Protein AF-A0A927FAL5-F1 (afdb_monomer_lite)

Radius of gyration: 16.56 Å; chains: 1; bounding box: 43×32×45 Å

Sequence (176 aa):
MKIEDIGDFDHDPQFDWYYGPVESGEPPIPQFRFVLEEYLEDKNQSEFRTAMLNFRSNGSKAIKAAEEHIFEYYKDITNLIDTEDEEDFPLIKSSRDVWSYLRIGDEVLVSRRPYGDKKIYLSIECGCDWEEEHGLQIVLKEGMTVNKLGPYDGHLTNSDAYDVEEYENIVYKKIT

InterPro domains:
  IPR054254 Domain of unknown function DUF6985 [PF22481] (9-156)

pLDDT: mean 94.94, std 6.45, range [65.0, 98.81]

Secondary structure (DSSP, 8-state):
-EETTTEE-EEETTTTEEE---EE--TT-SEEEEEESSTTT-TTHHHHHHHHHHHHHHHHHHHHHTHHHHHHHHHHHHTTS-TTSGGGS----SGGGGGGSEEEEEEEEEEE-SSTT--EEEEEEEEETTEEEEEEEEEEETTTEEEEEES--S-SSHHHHHT-GGGTT-SB----

Organism: NCBI:txid2773457

Structure (mmCIF, N/CA/C/O backbone):
data_AF-A0A927FAL5-F1
#
_entry.id   AF-A0A927FAL5-F1
#
loop_
_atom_site.group_PDB
_atom_site.id
_atom_site.type_symbol
_atom_site.label_atom_id
_atom_site.label_alt_id
_atom_site.label_comp_id
_atom_site.label_asym_id
_atom_site.label_entity_id
_atom_site.label_seq_id
_atom_site.pdbx_PDB_ins_code
_atom_site.Cartn_x
_atom_site.Cartn_y
_atom_site.Cartn_z
_atom_site.occupancy
_atom_site.B_iso_or_equiv
_atom_site.auth_seq_id
_atom_site.auth_comp_id
_atom_site.auth_asym_id
_atom_site.auth_atom_id
_atom_site.pdbx_PDB_model_num
ATOM 1 N N . MET A 1 1 ? -12.532 -10.466 17.999 1.00 95.06 1 MET A N 1
ATOM 2 C CA . MET A 1 1 ? -13.095 -9.171 18.464 1.00 95.06 1 MET A CA 1
ATOM 3 C C . MET A 1 1 ? -14.028 -8.601 17.402 1.00 95.06 1 MET A C 1
ATOM 5 O O . MET A 1 1 ? -13.958 -9.062 16.280 1.00 95.06 1 MET A O 1
ATOM 9 N N . LYS A 1 2 ? -14.878 -7.614 17.708 1.00 96.50 2 LYS A N 1
ATOM 10 C CA . LYS A 1 2 ? -15.758 -6.982 16.710 1.00 96.50 2 LYS A CA 1
ATOM 11 C C . LYS A 1 2 ? -15.476 -5.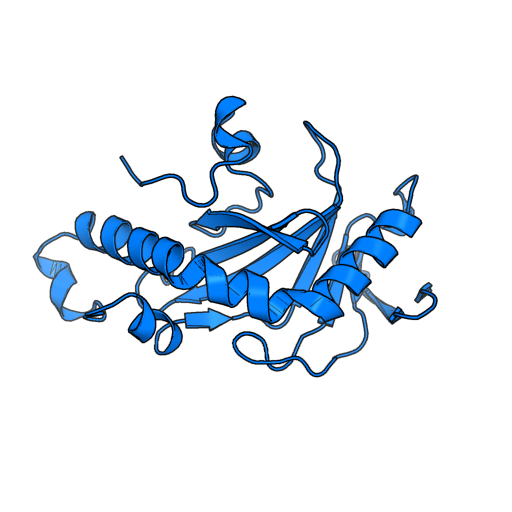489 16.606 1.00 96.50 2 LYS A C 1
ATOM 13 O O . LYS A 1 2 ? -15.422 -4.822 17.637 1.00 96.50 2 LYS A O 1
ATOM 18 N N . ILE A 1 3 ? -15.342 -4.976 15.385 1.00 97.12 3 ILE A N 1
ATOM 19 C CA . ILE A 1 3 ? -15.227 -3.540 15.099 1.00 97.12 3 ILE A CA 1
ATOM 20 C C . ILE A 1 3 ? -16.487 -3.091 14.363 1.00 97.12 3 ILE A C 1
ATOM 22 O O . ILE A 1 3 ? -16.875 -3.679 13.352 1.00 97.12 3 ILE A O 1
ATOM 26 N N . GLU A 1 4 ? -17.132 -2.045 14.880 1.00 95.38 4 GLU A N 1
ATOM 27 C CA . GLU A 1 4 ? -18.335 -1.458 14.287 1.00 95.38 4 GLU A CA 1
ATOM 28 C C . GLU A 1 4 ? -18.100 -1.060 12.825 1.00 95.38 4 GLU A C 1
ATOM 30 O O . GLU A 1 4 ? -17.073 -0.473 12.491 1.00 95.38 4 GLU A O 1
ATOM 35 N N . ASP A 1 5 ? -19.061 -1.387 11.961 1.00 95.19 5 ASP A N 1
ATOM 36 C CA . ASP A 1 5 ? -19.034 -1.192 10.506 1.00 95.19 5 ASP A CA 1
ATOM 37 C C . ASP A 1 5 ? -17.909 -1.895 9.746 1.00 95.19 5 ASP A C 1
ATOM 39 O O . ASP A 1 5 ? -17.928 -1.866 8.520 1.00 95.19 5 ASP A O 1
ATOM 43 N N . ILE A 1 6 ? -16.970 -2.567 10.417 1.00 97.12 6 ILE A N 1
ATOM 44 C CA . ILE A 1 6 ? -15.906 -3.329 9.758 1.00 97.12 6 ILE A CA 1
ATOM 45 C C . ILE A 1 6 ? -16.249 -4.815 9.742 1.00 97.12 6 ILE A C 1
ATOM 47 O O . ILE A 1 6 ? -16.407 -5.378 8.662 1.00 97.12 6 ILE A O 1
ATOM 51 N N . GLY A 1 7 ? -16.425 -5.431 10.913 1.00 97.19 7 GLY A N 1
ATOM 52 C CA . GLY A 1 7 ? -16.724 -6.856 11.018 1.00 97.19 7 GLY A CA 1
ATOM 53 C C . GLY A 1 7 ? -16.117 -7.526 12.244 1.00 97.19 7 GLY A C 1
ATOM 54 O O . GLY A 1 7 ? -15.629 -6.870 13.171 1.00 97.19 7 GLY A O 1
ATOM 55 N N . ASP A 1 8 ? -16.194 -8.852 12.241 1.00 98.06 8 ASP A N 1
ATOM 56 C CA . ASP A 1 8 ? -15.593 -9.719 13.247 1.00 98.06 8 ASP A CA 1
ATOM 57 C C . ASP A 1 8 ? -14.157 -10.071 12.832 1.00 98.06 8 ASP A C 1
ATOM 59 O O . ASP A 1 8 ? -13.897 -10.385 11.675 1.00 98.06 8 ASP A O 1
ATOM 63 N N . PHE A 1 9 ? -13.233 -9.982 13.784 1.00 98.19 9 PHE A N 1
ATOM 64 C CA . PHE A 1 9 ? -11.814 -10.271 13.617 1.00 98.19 9 PHE A CA 1
ATOM 65 C C . PHE A 1 9 ? -11.410 -11.468 14.471 1.00 98.19 9 PHE A C 1
ATOM 67 O O . PHE A 1 9 ? -11.665 -11.475 15.684 1.00 98.19 9 PHE A O 1
ATOM 74 N N . ASP A 1 10 ? -10.719 -12.421 13.863 1.00 97.62 10 ASP A N 1
ATOM 75 C CA . ASP A 1 10 ? -10.179 -13.601 14.525 1.00 97.62 10 ASP A CA 1
ATOM 76 C C . ASP A 1 10 ? -8.745 -13.347 14.988 1.00 97.62 10 ASP A C 1
ATOM 78 O O . ASP A 1 10 ? -7.941 -12.753 14.272 1.00 97.62 10 ASP A O 1
ATOM 82 N N . HIS A 1 11 ? -8.438 -13.761 16.216 1.00 96.75 11 HIS A N 1
ATOM 83 C CA . HIS A 1 11 ? -7.102 -13.615 16.793 1.00 96.75 11 HIS A CA 1
ATOM 84 C C . HIS A 1 11 ? -6.207 -14.760 16.336 1.00 96.75 11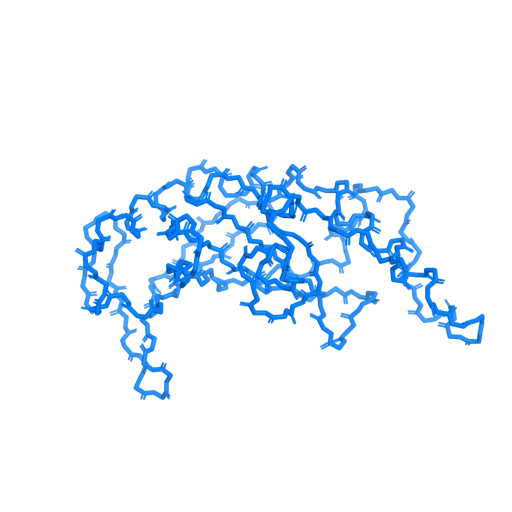 HIS A C 1
ATOM 86 O O . HIS A 1 11 ? -6.573 -15.928 16.484 1.00 96.75 11 HIS A O 1
ATOM 92 N N . ASP A 1 12 ? -5.033 -14.415 15.828 1.00 93.50 12 ASP A N 1
ATOM 93 C CA . ASP A 1 12 ? -3.956 -15.354 15.574 1.00 93.50 12 ASP A CA 1
ATOM 94 C C . ASP A 1 12 ? -2.952 -15.319 16.736 1.00 93.50 12 ASP A C 1
ATOM 96 O O . ASP A 1 12 ? -2.196 -14.354 16.878 1.00 93.50 12 ASP A O 1
ATOM 100 N N . PRO A 1 13 ? -2.902 -16.372 17.568 1.00 88.44 13 PRO A N 1
ATOM 101 C CA . PRO A 1 13 ? -2.028 -16.404 18.731 1.00 88.44 13 PRO A CA 1
ATOM 102 C C . PRO A 1 13 ? -0.542 -16.548 18.377 1.00 88.44 13 PRO A C 1
ATOM 104 O O . PRO A 1 13 ? 0.291 -16.399 19.268 1.00 88.44 13 PRO A O 1
ATOM 107 N N . GLN A 1 14 ? -0.189 -16.883 17.130 1.00 89.62 14 GLN A N 1
ATOM 108 C CA . GLN A 1 14 ? 1.208 -17.041 16.723 1.00 89.62 14 GLN A CA 1
ATOM 109 C C . GLN A 1 14 ? 1.902 -15.689 16.535 1.00 89.62 14 GLN A C 1
ATOM 111 O O . GLN A 1 14 ? 3.055 -15.540 16.938 1.00 89.62 14 GLN A O 1
ATOM 116 N N . PHE A 1 15 ? 1.203 -14.730 15.930 1.00 84.56 15 PHE A N 1
ATOM 117 C CA . PHE A 1 15 ? 1.739 -13.408 15.588 1.00 84.56 15 PHE A CA 1
ATOM 118 C C . PHE A 1 15 ? 1.098 -12.271 16.391 1.00 84.56 15 PHE A C 1
ATOM 120 O O . PHE A 1 15 ? 1.500 -11.123 16.253 1.00 84.56 15 PHE A O 1
ATOM 127 N N . ASP A 1 16 ? 0.114 -12.594 17.235 1.00 90.44 16 ASP A N 1
ATOM 128 C CA . ASP A 1 16 ? -0.711 -11.637 17.980 1.00 90.44 16 ASP A CA 1
ATOM 129 C C . ASP A 1 16 ? -1.449 -10.629 17.079 1.00 90.44 16 ASP A C 1
ATOM 131 O O . ASP A 1 16 ? -1.732 -9.489 17.447 1.00 90.44 16 ASP A O 1
ATOM 135 N N . TRP A 1 17 ? -1.784 -11.072 15.868 1.00 94.75 17 TRP A N 1
ATOM 136 C CA . TRP A 1 17 ? -2.517 -10.288 14.881 1.00 94.75 17 TRP A CA 1
ATOM 137 C C . TRP A 1 17 ? -4.006 -10.611 14.900 1.00 94.75 17 TRP A C 1
ATOM 139 O O . TRP A 1 17 ? -4.447 -11.670 15.355 1.00 94.75 17 TRP A O 1
ATOM 149 N N . TYR A 1 18 ? -4.799 -9.684 14.369 1.00 97.75 18 TYR A N 1
ATOM 150 C CA . TYR A 1 18 ? -6.241 -9.849 14.223 1.00 97.75 18 TYR A CA 1
ATOM 151 C C . TYR A 1 18 ? -6.626 -9.815 12.751 1.00 97.75 18 TYR A C 1
ATOM 153 O O . TYR A 1 18 ? -6.454 -8.796 12.087 1.00 97.75 18 TYR A O 1
ATOM 161 N N . TYR A 1 19 ? -7.201 -10.903 12.253 1.00 98.19 19 TYR A N 1
ATOM 162 C CA . TYR A 1 19 ? -7.604 -11.048 10.859 1.00 98.19 19 TYR A CA 1
ATOM 163 C C . TYR A 1 19 ? -9.091 -10.771 10.697 1.00 98.19 19 TYR A C 1
ATOM 165 O O . TYR A 1 19 ? -9.924 -11.435 11.309 1.00 98.19 19 TYR A O 1
ATOM 173 N N . GLY A 1 20 ? -9.418 -9.780 9.875 1.00 98.31 20 GLY A N 1
ATOM 174 C CA . GLY A 1 20 ? -10.788 -9.410 9.548 1.00 98.31 20 GLY A CA 1
ATOM 175 C C . GLY A 1 20 ? -11.443 -10.362 8.544 1.00 98.31 20 GLY A C 1
ATOM 176 O O . GLY A 1 20 ? -10.804 -11.290 8.032 1.00 98.31 20 GLY A O 1
ATOM 177 N N . PRO A 1 21 ? -12.723 -10.119 8.219 1.00 97.75 21 PRO A N 1
ATOM 178 C CA . PRO A 1 21 ? -13.407 -10.880 7.188 1.00 97.75 21 PRO A CA 1
ATOM 179 C C . PRO A 1 21 ? -12.781 -10.605 5.816 1.00 97.75 21 PRO A C 1
ATOM 181 O O . PRO A 1 21 ? -12.247 -9.526 5.564 1.00 97.75 21 PRO A O 1
ATOM 184 N N . VAL A 1 22 ? -12.900 -11.573 4.907 1.00 98.12 22 VAL A N 1
ATOM 185 C CA . VAL A 1 22 ? -12.569 -11.359 3.495 1.00 98.12 22 VAL A CA 1
ATOM 186 C C . VAL A 1 22 ? -13.651 -10.495 2.849 1.00 98.12 22 VAL A C 1
ATOM 188 O O . VAL A 1 22 ? -14.845 -10.793 2.935 1.00 98.12 22 VAL A O 1
ATOM 191 N N . GLU A 1 23 ? -13.222 -9.440 2.173 1.00 97.81 23 GLU A N 1
ATOM 192 C CA . GLU A 1 23 ? -14.040 -8.428 1.523 1.00 97.81 23 GLU A CA 1
ATOM 193 C C . GLU A 1 23 ? -13.829 -8.441 0.008 1.00 97.81 23 GLU A C 1
ATOM 195 O O . GLU A 1 23 ? -12.774 -8.817 -0.500 1.00 97.81 23 GLU A O 1
ATOM 200 N N . SER A 1 24 ? -14.855 -8.021 -0.731 1.00 97.38 24 SER A N 1
ATOM 201 C CA . SER A 1 24 ? -14.728 -7.735 -2.162 1.00 97.38 24 SER A CA 1
ATOM 202 C C . SER A 1 24 ? -14.267 -6.292 -2.356 1.00 97.38 24 SER A C 1
ATOM 204 O O . SER A 1 24 ? -14.807 -5.384 -1.727 1.00 97.38 24 SER A O 1
ATOM 206 N N . GLY A 1 25 ? -13.307 -6.086 -3.249 1.00 96.06 25 GLY A N 1
ATOM 207 C CA . GLY A 1 25 ? -12.806 -4.779 -3.662 1.00 96.06 25 GLY A CA 1
ATOM 208 C C . GLY A 1 25 ? -12.915 -4.575 -5.172 1.00 96.06 25 GLY A C 1
ATOM 209 O O . GLY A 1 25 ? -13.496 -5.382 -5.899 1.00 96.06 25 GLY A O 1
ATOM 210 N N . GLU A 1 26 ? -12.338 -3.480 -5.658 1.00 97.06 26 GLU A N 1
ATOM 211 C CA . GLU A 1 26 ? -12.203 -3.206 -7.090 1.00 97.06 26 GLU A CA 1
ATOM 212 C C . GLU A 1 26 ? -10.753 -3.438 -7.543 1.00 97.06 26 GLU A C 1
ATOM 214 O O . GLU A 1 26 ? -9.827 -3.248 -6.744 1.00 97.06 26 GLU A O 1
ATOM 219 N N . PRO A 1 27 ? -10.502 -3.787 -8.820 1.00 96.06 27 PRO A N 1
ATOM 220 C CA . PRO A 1 27 ? -9.145 -3.814 -9.356 1.00 96.06 27 PRO A CA 1
ATOM 221 C C . PRO A 1 27 ? -8.375 -2.514 -9.034 1.00 96.06 27 PRO A C 1
ATOM 223 O O . PRO A 1 27 ? -8.942 -1.426 -9.165 1.00 96.06 27 PRO A O 1
ATOM 226 N N . PRO A 1 28 ? -7.094 -2.595 -8.628 1.00 96.38 28 PRO A N 1
ATOM 227 C CA . PRO A 1 28 ? -6.222 -3.770 -8.713 1.00 96.38 28 PRO A CA 1
ATOM 228 C C . PRO A 1 28 ? -6.293 -4.738 -7.515 1.00 96.38 28 PRO A C 1
ATOM 230 O O . PRO A 1 28 ? -5.624 -5.761 -7.559 1.00 96.38 28 PRO A O 1
ATOM 233 N N . ILE A 1 29 ? -7.111 -4.466 -6.490 1.00 97.44 29 ILE A N 1
ATOM 234 C CA . ILE A 1 29 ? -7.278 -5.321 -5.300 1.00 97.44 29 ILE A CA 1
ATOM 235 C C . ILE A 1 29 ? -8.727 -5.846 -5.195 1.00 97.44 29 ILE A C 1
ATOM 237 O O . ILE A 1 29 ? -9.540 -5.349 -4.418 1.00 97.44 29 ILE A O 1
ATOM 241 N N . PRO A 1 30 ? -9.113 -6.830 -6.029 1.00 96.88 30 PRO A N 1
ATOM 242 C CA . PRO A 1 30 ? -10.505 -7.279 -6.143 1.00 96.88 30 PRO A CA 1
ATOM 243 C C . PRO A 1 30 ? -11.015 -8.044 -4.912 1.00 96.88 30 PRO A C 1
ATOM 245 O O . PRO A 1 30 ? -12.223 -8.223 -4.753 1.00 96.88 30 PRO A O 1
ATOM 248 N N . GLN A 1 31 ? -10.115 -8.510 -4.051 1.00 98.00 31 GLN A N 1
ATOM 249 C CA . GLN A 1 31 ? -10.423 -9.187 -2.801 1.00 98.00 31 GLN A CA 1
ATOM 250 C C . GLN A 1 31 ? -9.324 -8.870 -1.793 1.00 98.00 31 GLN A C 1
ATOM 252 O O . GLN A 1 31 ? -8.155 -8.828 -2.169 1.00 98.00 31 GLN A O 1
ATOM 257 N N . PHE A 1 32 ? -9.702 -8.620 -0.543 1.00 98.62 32 PHE A N 1
ATOM 258 C CA . PHE A 1 32 ? -8.749 -8.360 0.532 1.00 98.62 32 PHE A CA 1
ATOM 259 C C . PHE A 1 32 ? -9.349 -8.648 1.908 1.00 98.62 32 PHE A C 1
ATOM 261 O O . PHE A 1 32 ? -10.560 -8.795 2.046 1.00 98.62 32 PHE A O 1
ATOM 268 N N . ARG A 1 33 ? -8.514 -8.679 2.941 1.00 98.62 33 ARG A N 1
ATOM 269 C CA . ARG A 1 33 ? -8.898 -8.636 4.353 1.00 98.62 33 ARG A CA 1
ATOM 270 C C . ARG A 1 33 ? -7.986 -7.674 5.101 1.00 98.62 33 ARG A C 1
ATOM 272 O O . ARG A 1 33 ? -6.811 -7.540 4.768 1.00 98.62 33 ARG A O 1
ATOM 279 N N . PHE A 1 34 ? -8.515 -7.019 6.126 1.00 98.81 34 PHE A N 1
ATOM 280 C CA . PHE A 1 34 ? -7.681 -6.233 7.031 1.00 98.81 34 PHE A CA 1
ATOM 281 C C . PHE A 1 34 ? -6.980 -7.142 8.037 1.00 98.81 34 PHE A C 1
ATOM 283 O O . PHE A 1 34 ? -7.605 -8.044 8.597 1.00 98.81 34 PHE A O 1
ATOM 290 N N . VAL A 1 35 ? -5.709 -6.863 8.299 1.00 98.44 35 VAL A N 1
ATOM 291 C CA . VAL A 1 35 ? -4.920 -7.498 9.358 1.00 98.44 35 VAL A CA 1
ATOM 292 C C . VAL A 1 35 ? -4.507 -6.405 10.326 1.00 98.44 35 VAL A C 1
ATOM 294 O O . VAL A 1 35 ? -3.959 -5.397 9.898 1.00 98.44 35 VAL A O 1
ATOM 297 N N . LEU A 1 36 ? -4.822 -6.538 11.611 1.00 98.12 36 LEU A N 1
ATOM 298 C CA . LEU A 1 36 ? -4.509 -5.510 12.603 1.00 98.12 36 LEU A CA 1
ATOM 299 C C . LEU A 1 36 ? -3.330 -5.942 13.461 1.00 98.12 36 LEU A C 1
ATOM 301 O O . LEU A 1 36 ? -3.369 -7.007 14.080 1.00 98.12 36 LEU A O 1
ATOM 305 N N . GLU A 1 37 ? -2.349 -5.055 13.551 1.00 93.50 37 GLU A N 1
ATOM 306 C CA . GLU A 1 37 ? -1.195 -5.154 14.437 1.00 93.50 37 GLU A CA 1
ATOM 307 C C . GLU A 1 37 ? -1.349 -4.147 15.587 1.00 93.50 37 GLU A C 1
ATOM 309 O O . GLU A 1 37 ? -1.822 -3.026 15.376 1.00 93.50 37 GLU A O 1
ATOM 314 N N . GLU A 1 38 ? -1.017 -4.566 16.814 1.00 93.75 38 GLU A N 1
ATOM 315 C CA . GLU A 1 38 ? -1.031 -3.742 18.043 1.00 93.75 38 GLU A CA 1
ATOM 316 C C . GLU A 1 38 ? -2.372 -3.032 18.360 1.00 93.75 38 GLU A C 1
ATOM 318 O O . GLU A 1 38 ? -2.465 -2.184 19.250 1.00 93.75 38 GLU A O 1
ATOM 323 N N . TYR A 1 39 ? -3.467 -3.391 17.681 1.00 95.25 39 TYR A N 1
ATOM 324 C CA . TYR A 1 39 ? -4.742 -2.673 17.777 1.00 95.25 39 TYR A CA 1
ATOM 325 C C . TYR A 1 39 ? -5.292 -2.594 19.209 1.00 95.25 39 TYR A C 1
ATOM 327 O O . TYR A 1 39 ? -5.819 -1.557 19.617 1.00 95.25 39 TYR A O 1
ATOM 335 N N . LEU A 1 40 ? -5.202 -3.677 19.991 1.00 94.25 40 LEU A N 1
ATOM 336 C CA . LEU A 1 40 ? -5.725 -3.690 21.364 1.00 94.25 40 LEU A CA 1
ATOM 337 C C . LEU A 1 40 ? -4.922 -2.809 22.329 1.00 94.25 40 LEU A C 1
ATOM 339 O O . LEU A 1 40 ? -5.465 -2.368 23.342 1.00 94.25 40 LEU A O 1
ATOM 343 N N . GLU A 1 41 ? -3.661 -2.550 22.008 1.00 93.38 41 GLU A N 1
ATOM 344 C CA . GLU A 1 41 ? -2.728 -1.760 22.812 1.00 93.38 41 GLU A CA 1
ATOM 345 C C . GLU A 1 41 ? -2.755 -0.280 22.407 1.00 93.38 41 GLU A C 1
ATOM 347 O O . GLU A 1 41 ? -2.364 0.603 23.182 1.00 93.38 41 GLU A O 1
ATOM 352 N N . ASP A 1 42 ? -3.278 0.005 21.212 1.00 96.06 42 ASP A N 1
ATOM 353 C CA . ASP A 1 42 ? -3.391 1.349 20.686 1.00 96.06 42 ASP A CA 1
ATOM 354 C C . ASP A 1 42 ? -4.376 2.220 21.476 1.00 96.06 42 ASP A C 1
ATOM 356 O O . ASP A 1 42 ? -5.520 1.861 21.767 1.00 96.06 42 ASP A O 1
ATOM 360 N N . LYS A 1 43 ? -3.948 3.450 21.774 1.00 94.50 43 LYS A N 1
ATOM 361 C CA . LYS A 1 43 ? -4.745 4.414 22.548 1.00 94.50 43 LYS A CA 1
ATOM 362 C C . LYS A 1 43 ? -5.917 5.001 21.763 1.00 94.50 43 LYS A C 1
ATOM 364 O O . LYS A 1 43 ? -6.805 5.590 22.379 1.00 94.50 43 LYS A O 1
ATOM 369 N N . ASN A 1 44 ? -5.907 4.908 20.433 1.00 96.50 44 ASN A N 1
ATOM 370 C CA . ASN A 1 44 ? -6.925 5.479 19.563 1.00 96.50 44 ASN A CA 1
ATOM 371 C C . ASN A 1 44 ? -7.331 4.532 18.421 1.00 96.50 44 ASN A C 1
ATOM 373 O O . ASN A 1 44 ? -7.227 4.842 17.234 1.00 96.50 44 ASN A O 1
ATOM 377 N N . GLN A 1 45 ? -7.919 3.405 18.810 1.00 96.81 45 GLN A N 1
ATOM 378 C CA . GLN A 1 45 ? -8.545 2.414 17.929 1.00 96.81 45 GLN A CA 1
ATOM 379 C C . GLN A 1 45 ? -9.557 2.989 16.917 1.00 96.81 45 GLN A C 1
ATOM 381 O O . GLN A 1 45 ? -9.775 2.416 15.848 1.00 96.81 45 GLN A O 1
ATOM 386 N N . SER A 1 46 ? -10.176 4.139 17.211 1.00 97.62 46 SER A N 1
ATOM 387 C CA . SER A 1 46 ? -11.124 4.779 16.286 1.00 97.62 46 SER A CA 1
ATOM 388 C C . SER A 1 46 ? -10.466 5.264 14.984 1.00 97.62 46 SER A C 1
ATOM 390 O O . SER A 1 46 ? -11.118 5.309 13.935 1.00 97.62 46 SER A O 1
ATOM 392 N N . GLU A 1 47 ? -9.163 5.563 15.016 1.00 98.38 47 GLU A N 1
ATOM 393 C CA . GLU A 1 47 ? -8.399 5.952 13.828 1.00 98.38 47 GLU A CA 1
ATOM 394 C C . GLU A 1 47 ? -8.146 4.761 12.900 1.00 98.38 47 GLU A C 1
ATOM 396 O O . GLU A 1 47 ? -8.243 4.926 11.686 1.00 98.38 47 GLU A O 1
ATOM 401 N N . PHE A 1 48 ? -7.927 3.554 13.442 1.00 98.56 48 PHE A N 1
ATOM 402 C CA . PHE A 1 48 ? -7.831 2.324 12.643 1.00 98.56 48 PHE A CA 1
ATOM 403 C C . PHE A 1 48 ? -9.121 2.102 11.861 1.00 98.56 48 PHE A C 1
ATOM 405 O O . PHE A 1 48 ? -9.099 1.923 10.644 1.00 98.56 48 PHE A O 1
ATOM 412 N N . ARG A 1 49 ? -10.267 2.200 12.549 1.00 98.25 49 ARG A N 1
ATOM 413 C CA . ARG A 1 49 ? -11.583 2.106 11.908 1.00 98.25 49 ARG A CA 1
ATOM 414 C C . ARG A 1 49 ? -11.749 3.149 10.805 1.00 98.25 49 ARG A C 1
ATOM 416 O O . ARG A 1 49 ? -12.200 2.815 9.714 1.00 98.25 49 ARG A O 1
ATOM 423 N N . THR A 1 50 ? -11.376 4.397 11.072 1.00 98.62 50 THR A N 1
ATOM 424 C CA . THR A 1 50 ? -11.464 5.479 10.080 1.00 98.62 50 THR A CA 1
ATOM 425 C C . THR A 1 50 ? -10.606 5.181 8.848 1.00 98.62 50 THR A C 1
ATOM 427 O O . THR A 1 50 ? -11.098 5.287 7.726 1.00 98.62 50 THR A O 1
ATOM 430 N N . ALA A 1 51 ? -9.364 4.733 9.038 1.00 98.75 51 ALA A N 1
ATOM 431 C CA . ALA A 1 51 ? -8.456 4.415 7.942 1.00 98.75 51 ALA A CA 1
ATOM 432 C C . ALA A 1 51 ? -8.938 3.212 7.106 1.00 98.75 51 ALA A C 1
ATOM 434 O O . ALA A 1 51 ? -8.898 3.260 5.878 1.00 98.75 51 ALA A O 1
ATOM 435 N N . MET A 1 52 ? -9.487 2.173 7.742 1.00 98.75 52 MET A N 1
ATOM 436 C CA . MET A 1 52 ? -10.099 1.040 7.035 1.00 98.75 52 MET A CA 1
ATOM 437 C C . MET A 1 52 ? -11.316 1.464 6.193 1.00 98.75 52 MET A C 1
ATOM 439 O O . MET A 1 52 ? -11.458 1.043 5.046 1.00 98.75 52 MET A O 1
ATOM 443 N N . LEU A 1 53 ? -12.179 2.347 6.710 1.00 98.69 53 LEU A N 1
ATOM 444 C CA . LEU A 1 53 ? -13.316 2.884 5.944 1.00 98.69 53 LEU A CA 1
ATOM 445 C C . LEU A 1 53 ? -12.868 3.762 4.765 1.00 98.69 53 LEU A C 1
ATOM 447 O O . LEU A 1 53 ? -13.461 3.701 3.682 1.00 98.69 53 LEU A O 1
ATOM 451 N N . ASN A 1 54 ? -11.807 4.548 4.953 1.00 98.75 54 ASN A N 1
ATOM 452 C CA . ASN A 1 54 ? -11.188 5.311 3.873 1.00 98.75 54 ASN A CA 1
ATOM 453 C C . ASN A 1 54 ? -10.658 4.383 2.776 1.00 98.75 54 ASN A C 1
ATOM 455 O O . ASN A 1 54 ? -10.918 4.639 1.598 1.00 98.75 54 ASN A O 1
ATOM 459 N N . PHE A 1 55 ? -9.996 3.286 3.157 1.00 98.69 55 PHE A N 1
ATOM 460 C CA . PHE A 1 55 ? -9.478 2.292 2.221 1.00 98.69 55 PHE A CA 1
ATOM 461 C C . PHE A 1 55 ? -10.586 1.602 1.435 1.00 98.69 55 PHE A C 1
ATOM 463 O O . PHE A 1 55 ? -10.506 1.529 0.215 1.00 98.69 55 PHE A O 1
ATOM 470 N N . ARG A 1 56 ? -11.674 1.184 2.090 1.00 98.12 56 ARG A N 1
ATOM 471 C CA . ARG A 1 56 ? -12.846 0.635 1.385 1.00 98.12 56 ARG A CA 1
ATOM 472 C C . ARG A 1 56 ? -13.398 1.591 0.331 1.00 98.12 56 ARG A C 1
ATOM 474 O O . ARG A 1 56 ? -13.881 1.158 -0.707 1.00 98.12 56 ARG A O 1
ATOM 481 N N . SER A 1 57 ? -13.332 2.892 0.606 1.00 97.69 57 SER A N 1
ATOM 482 C CA . SER A 1 57 ? -13.871 3.922 -0.283 1.00 97.69 57 SER A CA 1
ATOM 483 C C . SER A 1 57 ? -12.908 4.315 -1.408 1.00 97.69 57 SER A C 1
ATOM 485 O O . SER A 1 57 ? -13.359 4.697 -2.485 1.00 97.69 57 SER A O 1
ATOM 487 N N . ASN A 1 58 ? -11.591 4.286 -1.165 1.00 97.19 58 ASN A N 1
ATOM 488 C CA . ASN A 1 58 ? -10.599 4.912 -2.051 1.00 97.19 58 ASN A CA 1
ATOM 489 C C . ASN A 1 58 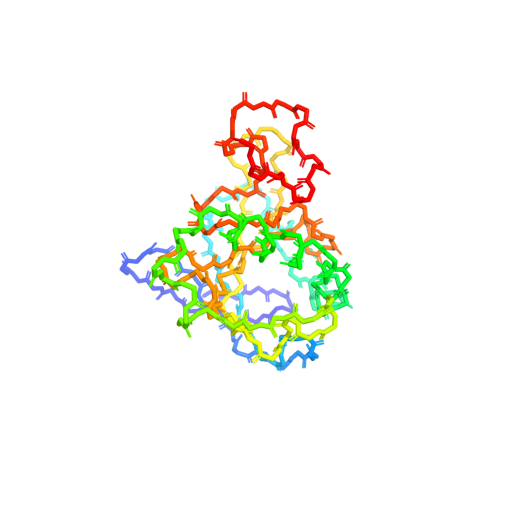? -9.377 4.043 -2.383 1.00 97.19 58 ASN A C 1
ATOM 491 O O . ASN A 1 58 ? -8.624 4.413 -3.281 1.00 97.19 58 ASN A O 1
ATOM 495 N N . GLY A 1 59 ? -9.165 2.919 -1.701 1.00 97.62 59 GLY A N 1
ATOM 496 C CA . GLY A 1 59 ? -7.940 2.114 -1.744 1.00 97.62 59 GLY A CA 1
ATOM 497 C C . GLY A 1 59 ? -7.561 1.691 -3.157 1.00 97.62 59 GLY A C 1
ATOM 498 O O . GLY A 1 59 ? -6.486 2.048 -3.633 1.00 97.62 59 GLY A O 1
ATOM 499 N N . SER A 1 60 ? -8.477 1.044 -3.883 1.00 97.75 60 SER A N 1
ATOM 500 C CA . SER A 1 60 ? -8.244 0.614 -5.270 1.00 97.75 60 SER A CA 1
ATOM 501 C C . SER A 1 60 ? -7.869 1.779 -6.192 1.00 97.75 60 SER A C 1
ATOM 503 O O . SER A 1 60 ? -6.934 1.676 -6.986 1.00 97.75 60 SER A O 1
ATOM 505 N N . LYS A 1 61 ? -8.539 2.930 -6.048 1.00 98.38 61 LYS A N 1
ATOM 506 C CA . LYS A 1 61 ? -8.233 4.143 -6.820 1.00 98.38 61 LYS A CA 1
ATOM 507 C C . LYS A 1 61 ? -6.864 4.721 -6.457 1.00 98.38 61 LYS A C 1
ATOM 509 O O . LYS A 1 61 ? -6.131 5.136 -7.352 1.00 98.38 61 LYS A O 1
ATOM 514 N N . ALA A 1 62 ? -6.528 4.762 -5.170 1.00 98.12 62 ALA A N 1
ATOM 515 C CA . ALA A 1 62 ? -5.250 5.265 -4.683 1.00 98.12 62 ALA A CA 1
ATOM 516 C C . ALA A 1 62 ? -4.086 4.387 -5.163 1.00 98.12 62 ALA A C 1
ATOM 518 O O . ALA A 1 62 ? -3.113 4.916 -5.693 1.00 98.12 62 ALA A O 1
ATOM 519 N N . ILE A 1 63 ? -4.222 3.060 -5.065 1.00 98.31 63 ILE A N 1
ATOM 520 C CA . ILE A 1 63 ? -3.230 2.097 -5.563 1.00 98.31 63 ILE A CA 1
ATOM 521 C C . ILE A 1 63 ? -3.062 2.257 -7.076 1.00 98.31 63 ILE A C 1
ATOM 523 O O . ILE A 1 63 ? -1.944 2.397 -7.567 1.00 98.31 63 ILE A O 1
ATOM 527 N N . LYS A 1 64 ? -4.168 2.325 -7.830 1.00 97.94 64 LYS A N 1
ATOM 528 C CA . LYS A 1 64 ? -4.119 2.516 -9.286 1.00 97.94 64 LYS A CA 1
ATOM 529 C C . LYS A 1 64 ? -3.432 3.826 -9.686 1.00 97.94 64 LYS A C 1
ATOM 531 O O . LYS A 1 64 ? -2.766 3.866 -10.715 1.00 97.94 64 LYS A O 1
ATOM 536 N N . ALA A 1 65 ? -3.560 4.887 -8.889 1.00 97.56 65 ALA A N 1
ATOM 537 C CA . ALA A 1 65 ? -2.904 6.168 -9.150 1.00 97.56 65 ALA A CA 1
ATOM 538 C C . ALA A 1 65 ? -1.370 6.124 -8.992 1.00 97.56 65 ALA A C 1
ATOM 540 O O . ALA A 1 65 ? -0.696 7.005 -9.518 1.00 97.56 65 ALA A O 1
ATOM 541 N N . ALA A 1 66 ? -0.815 5.105 -8.324 1.00 96.44 66 ALA A N 1
ATOM 542 C CA . ALA A 1 66 ? 0.630 4.915 -8.167 1.00 96.44 66 ALA A CA 1
ATOM 543 C C . ALA A 1 66 ? 1.297 4.174 -9.345 1.00 96.44 66 ALA A C 1
ATOM 545 O O . ALA A 1 66 ? 2.483 3.870 -9.278 1.00 96.44 66 ALA A O 1
ATOM 546 N N . GLU A 1 67 ? 0.562 3.909 -10.431 1.00 97.75 67 GLU A N 1
ATOM 547 C CA . GLU A 1 67 ? 1.023 3.185 -11.629 1.00 97.75 67 GLU A CA 1
ATOM 548 C C . GLU A 1 67 ? 2.384 3.666 -12.162 1.00 97.75 67 GLU A C 1
ATOM 550 O O . GLU A 1 67 ? 3.275 2.859 -12.423 1.00 97.75 67 GLU A O 1
ATOM 555 N N . GLU A 1 68 ? 2.572 4.982 -12.274 1.00 98.25 68 GLU A N 1
ATOM 556 C CA . GLU A 1 68 ? 3.839 5.555 -12.744 1.00 98.25 68 GLU A CA 1
ATOM 557 C C . GLU A 1 68 ? 4.997 5.260 -11.783 1.00 98.25 68 GLU A C 1
ATOM 559 O O . GLU A 1 68 ? 6.095 4.945 -12.228 1.00 98.25 68 GLU A O 1
ATOM 564 N N . HIS A 1 69 ? 4.755 5.285 -10.471 1.00 98.31 69 HIS A N 1
ATOM 565 C CA . HIS A 1 69 ? 5.777 4.982 -9.469 1.00 98.31 69 HIS A CA 1
ATOM 566 C C . HIS A 1 69 ? 6.141 3.494 -9.432 1.00 98.31 69 HIS A C 1
ATOM 568 O O . HIS A 1 69 ? 7.314 3.168 -9.279 1.00 98.31 69 HIS A O 1
ATOM 574 N N . ILE A 1 70 ? 5.176 2.591 -9.647 1.00 98.06 70 ILE A N 1
ATOM 575 C CA . ILE A 1 70 ? 5.453 1.153 -9.828 1.00 98.06 70 ILE A CA 1
ATOM 576 C C . ILE A 1 70 ? 6.386 0.954 -11.025 1.00 98.06 70 ILE A C 1
ATOM 578 O O . ILE A 1 70 ? 7.348 0.193 -10.963 1.00 98.06 70 ILE A O 1
ATOM 582 N N . PHE A 1 71 ? 6.124 1.670 -12.116 1.00 98.00 71 PHE A N 1
ATOM 583 C CA . PHE A 1 71 ? 6.949 1.582 -13.311 1.00 98.00 71 PHE A CA 1
ATOM 584 C C . PHE A 1 71 ? 8.338 2.196 -13.130 1.00 98.00 71 PHE A C 1
ATOM 586 O O . PHE A 1 71 ? 9.310 1.708 -13.702 1.00 98.00 71 PHE A O 1
ATOM 593 N N . GLU A 1 72 ? 8.461 3.266 -12.344 1.00 97.75 72 GLU A N 1
ATOM 594 C CA . GLU A 1 72 ? 9.766 3.783 -11.933 1.00 97.75 72 GLU A CA 1
ATOM 595 C C . GLU A 1 72 ? 10.548 2.762 -11.111 1.00 97.75 72 GLU A C 1
ATOM 597 O O . GLU A 1 72 ? 11.723 2.564 -11.403 1.00 97.75 72 GLU A O 1
ATOM 602 N N . TYR A 1 73 ? 9.890 2.063 -10.185 1.00 97.31 73 TYR A N 1
AT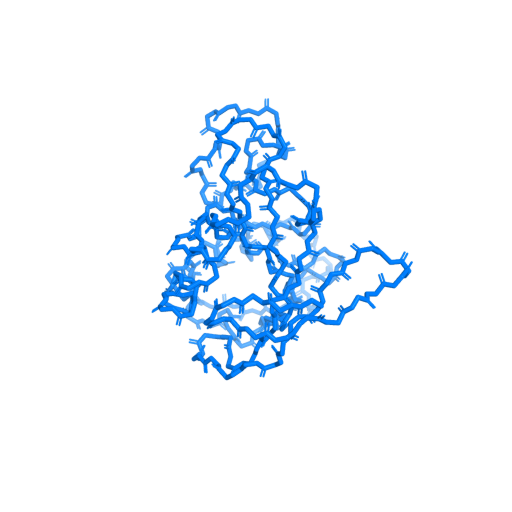OM 603 C CA . TYR A 1 73 ? 10.520 0.990 -9.424 1.00 97.31 73 TYR A CA 1
ATOM 604 C C . TYR A 1 73 ? 11.029 -0.143 -10.311 1.00 97.31 73 TYR A C 1
ATOM 606 O O . TYR A 1 73 ? 12.197 -0.508 -10.216 1.00 97.31 73 TYR A O 1
ATOM 614 N N . TYR A 1 74 ? 10.194 -0.628 -11.232 1.00 96.19 74 TYR A N 1
ATOM 615 C CA . TYR A 1 74 ? 10.611 -1.600 -12.241 1.00 96.19 74 TYR A CA 1
ATOM 616 C C . TYR A 1 74 ? 11.861 -1.134 -13.002 1.00 96.19 74 TYR A C 1
ATOM 618 O O . TYR A 1 74 ? 12.839 -1.870 -13.073 1.00 96.19 74 TYR A O 1
ATOM 626 N N . LYS A 1 75 ? 11.862 0.100 -13.527 1.00 95.31 75 LYS A N 1
ATOM 627 C CA . LYS A 1 75 ? 13.006 0.628 -14.287 1.00 95.31 75 LYS A CA 1
ATOM 628 C C . LYS A 1 75 ? 14.280 0.665 -13.451 1.00 95.31 75 LYS A C 1
ATOM 630 O O . LYS A 1 75 ? 15.336 0.290 -13.951 1.00 95.31 75 LYS A O 1
ATOM 635 N N . ASP A 1 76 ? 14.186 1.134 -12.212 1.00 95.31 76 ASP A N 1
ATOM 636 C CA . ASP A 1 76 ? 15.343 1.238 -11.329 1.00 95.31 76 ASP A CA 1
ATOM 637 C C . ASP A 1 76 ? 15.914 -0.150 -11.016 1.00 95.31 76 ASP A C 1
ATOM 639 O O . ASP A 1 76 ? 17.123 -0.318 -11.128 1.00 95.31 76 ASP A O 1
ATOM 643 N N . ILE A 1 77 ? 15.072 -1.156 -10.749 1.00 92.69 77 ILE A N 1
ATOM 644 C CA . ILE A 1 77 ? 15.525 -2.547 -10.587 1.00 92.69 77 ILE A CA 1
ATOM 645 C C . ILE A 1 77 ? 16.166 -3.064 -11.875 1.00 92.69 77 ILE A C 1
ATOM 647 O O . ILE A 1 77 ? 17.280 -3.574 -11.830 1.00 92.69 77 ILE A O 1
ATOM 651 N N . THR A 1 78 ? 15.544 -2.845 -13.038 1.00 90.88 78 THR A N 1
ATOM 652 C CA . THR A 1 78 ? 16.120 -3.319 -14.305 1.00 90.88 78 THR A CA 1
ATOM 653 C C . THR A 1 78 ? 17.473 -2.705 -14.649 1.00 90.88 78 THR A C 1
ATOM 655 O O . THR A 1 78 ? 18.289 -3.347 -15.295 1.00 90.88 78 THR A O 1
ATOM 658 N N . ASN A 1 79 ? 17.741 -1.480 -14.191 1.00 89.88 79 ASN A N 1
ATOM 659 C CA . ASN A 1 79 ? 19.026 -0.818 -14.410 1.00 89.88 79 ASN A CA 1
ATOM 660 C C . ASN A 1 79 ? 20.148 -1.346 -13.497 1.00 89.88 79 ASN A C 1
ATOM 662 O O . ASN A 1 79 ? 21.301 -0.962 -13.692 1.00 89.88 79 ASN A O 1
ATOM 666 N N . LEU A 1 80 ? 19.825 -2.158 -12.486 1.00 87.31 80 LEU A N 1
ATOM 667 C CA . LEU A 1 80 ? 20.799 -2.755 -11.567 1.00 87.31 80 LEU A CA 1
ATOM 668 C C . LEU A 1 80 ? 21.260 -4.150 -11.998 1.00 87.31 80 LEU A C 1
ATOM 670 O O . LEU A 1 80 ? 22.222 -4.663 -11.429 1.00 87.31 80 LEU A O 1
ATOM 674 N N . ILE A 1 81 ? 20.578 -4.758 -12.967 1.00 81.50 81 ILE A N 1
ATOM 675 C CA . ILE A 1 81 ? 20.849 -6.120 -13.423 1.00 81.50 81 ILE A CA 1
ATOM 676 C C . ILE A 1 81 ? 22.087 -6.120 -14.322 1.00 81.50 81 ILE A C 1
ATOM 678 O O . ILE A 1 81 ? 22.296 -5.192 -15.109 1.00 81.50 81 ILE A O 1
ATOM 682 N N . ASP A 1 82 ? 22.913 -7.160 -14.205 1.00 71.44 82 ASP A N 1
ATOM 683 C CA . ASP A 1 82 ? 24.009 -7.381 -15.144 1.00 71.44 82 ASP A CA 1
ATOM 684 C C . ASP A 1 82 ? 23.468 -7.928 -16.474 1.00 71.44 82 ASP A C 1
ATOM 686 O O . ASP A 1 82 ? 22.505 -8.686 -16.525 1.00 71.44 82 ASP A O 1
ATOM 690 N N . THR A 1 83 ? 24.125 -7.586 -17.575 1.00 65.12 83 THR A N 1
ATOM 691 C CA . THR A 1 83 ? 23.715 -7.952 -18.940 1.00 65.12 83 THR A CA 1
ATOM 692 C C . THR A 1 83 ? 23.550 -9.461 -19.174 1.00 65.12 83 THR A C 1
ATOM 694 O O . THR A 1 83 ? 22.881 -9.858 -20.125 1.00 65.12 83 THR A O 1
ATOM 697 N N . GLU A 1 84 ? 24.149 -10.309 -18.331 1.00 65.00 84 GLU A N 1
ATOM 698 C CA . GLU A 1 84 ? 24.025 -11.772 -18.403 1.00 65.00 84 GLU A CA 1
ATOM 699 C C . GLU A 1 84 ? 22.698 -12.304 -17.824 1.00 65.00 84 GLU A C 1
ATOM 701 O O . GLU A 1 84 ? 22.266 -13.381 -18.228 1.00 65.00 84 GLU A O 1
ATOM 706 N N . ASP A 1 85 ? 22.021 -11.537 -16.962 1.00 67.25 85 ASP A N 1
ATOM 707 C CA . ASP A 1 85 ? 20.753 -11.907 -16.313 1.00 67.25 85 ASP A CA 1
ATOM 708 C C . ASP A 1 85 ? 19.524 -11.260 -17.003 1.00 67.25 85 ASP A C 1
ATOM 710 O O . ASP A 1 85 ? 18.380 -11.476 -16.603 1.00 67.25 85 ASP A O 1
ATOM 714 N N . GLU A 1 86 ? 19.730 -10.468 -18.067 1.00 65.38 86 GLU A N 1
ATOM 715 C CA . GLU A 1 86 ? 18.667 -9.721 -18.767 1.00 65.38 86 GLU A CA 1
ATOM 716 C C . GLU A 1 86 ? 17.597 -10.613 -19.428 1.00 65.38 86 GLU A C 1
ATOM 718 O O . GLU A 1 86 ? 16.461 -10.167 -19.606 1.00 65.38 86 GLU A O 1
ATOM 723 N N . GLU A 1 87 ? 17.929 -11.851 -19.819 1.00 67.44 87 GLU A N 1
ATOM 724 C CA . GLU A 1 87 ? 17.003 -12.727 -20.562 1.00 67.44 87 GLU A CA 1
ATOM 725 C C . GLU A 1 87 ? 15.793 -13.184 -19.728 1.00 67.44 87 GLU A C 1
ATOM 727 O O . GLU A 1 87 ? 14.739 -13.472 -20.304 1.00 67.44 87 GLU A O 1
ATOM 732 N N . ASP A 1 88 ? 15.913 -13.193 -18.397 1.00 77.12 88 ASP A N 1
ATOM 733 C CA . ASP A 1 88 ? 14.867 -13.665 -17.484 1.00 77.12 88 ASP A CA 1
ATOM 734 C C . ASP A 1 88 ? 13.933 -12.542 -16.989 1.00 77.12 88 ASP A C 1
ATOM 736 O O . ASP A 1 88 ? 12.901 -12.816 -16.373 1.00 77.12 88 ASP A O 1
ATOM 740 N N . PHE A 1 89 ? 14.225 -11.273 -17.303 1.00 84.56 89 PHE A N 1
ATOM 741 C CA . PHE A 1 89 ? 13.433 -10.142 -16.817 1.00 84.56 89 PHE A CA 1
ATOM 742 C C . PHE A 1 89 ? 12.278 -9.753 -17.750 1.00 84.56 89 PHE A C 1
ATOM 744 O O . PHE A 1 89 ? 12.433 -9.669 -18.975 1.00 84.56 89 PHE A O 1
ATOM 751 N N . PRO A 1 90 ? 11.093 -9.427 -17.197 1.00 90.62 90 PRO A N 1
ATOM 752 C CA . PRO A 1 90 ? 9.958 -9.019 -18.011 1.00 90.62 90 PRO A CA 1
ATOM 753 C C . PRO A 1 90 ? 10.245 -7.689 -18.714 1.00 90.62 90 PRO A C 1
ATOM 755 O O . PRO A 1 90 ? 10.646 -6.712 -18.085 1.00 90.62 90 PRO A O 1
ATOM 758 N N . LEU A 1 91 ? 9.962 -7.608 -20.018 1.00 92.19 91 LEU A N 1
ATOM 759 C CA . LEU A 1 91 ? 10.027 -6.354 -20.775 1.00 92.19 91 LEU A CA 1
ATOM 760 C C . LEU A 1 91 ? 8.706 -5.577 -20.654 1.00 92.19 91 LEU A C 1
ATOM 762 O O . LEU A 1 91 ? 7.763 -5.787 -21.427 1.00 92.19 91 LEU A O 1
ATOM 766 N N . ILE A 1 92 ? 8.652 -4.631 -19.717 1.00 95.06 92 ILE A N 1
ATOM 767 C CA . ILE A 1 92 ? 7.479 -3.789 -19.464 1.00 95.06 92 ILE A CA 1
ATOM 768 C C . ILE A 1 92 ? 7.644 -2.463 -20.216 1.00 95.06 92 ILE A C 1
ATOM 770 O O . ILE A 1 92 ? 8.542 -1.670 -19.945 1.00 95.06 92 ILE A O 1
ATOM 774 N N . LYS A 1 93 ? 6.780 -2.213 -21.206 1.00 95.06 93 LYS A N 1
ATOM 775 C CA . LYS A 1 93 ? 6.944 -1.088 -22.149 1.00 95.06 93 LYS A CA 1
ATOM 776 C C . LYS A 1 93 ? 6.361 0.225 -21.644 1.00 95.06 93 LYS A C 1
ATOM 778 O O . LYS A 1 93 ? 6.753 1.291 -22.119 1.00 95.06 93 LYS A O 1
ATOM 783 N N . SER A 1 94 ? 5.387 0.156 -20.746 1.00 97.31 94 SER A N 1
ATOM 784 C CA . SER A 1 94 ? 4.703 1.325 -20.214 1.00 97.31 94 SER A CA 1
ATOM 785 C C . SER A 1 94 ? 4.209 1.084 -18.796 1.00 97.31 94 SER A C 1
ATOM 787 O O . SER A 1 94 ? 4.023 -0.054 -18.367 1.00 97.31 94 SER A O 1
ATOM 789 N N . SER A 1 95 ? 3.921 2.176 -18.096 1.00 97.38 95 SER A N 1
ATOM 790 C CA . SER A 1 95 ? 3.366 2.154 -16.747 1.00 97.38 95 SER A CA 1
ATOM 791 C C . SER A 1 95 ? 2.055 1.370 -16.652 1.00 97.38 95 SER A C 1
ATOM 793 O O . SER A 1 95 ? 1.841 0.638 -15.695 1.00 97.38 95 SER A O 1
ATOM 795 N N . ARG A 1 96 ? 1.218 1.388 -17.693 1.00 96.94 96 ARG A N 1
ATOM 796 C CA . ARG A 1 96 ? -0.028 0.602 -17.748 1.00 96.94 96 ARG A CA 1
ATOM 797 C C . ARG A 1 96 ? 0.180 -0.905 -17.756 1.00 96.94 96 ARG A C 1
ATOM 799 O O . ARG A 1 96 ? -0.722 -1.634 -17.349 1.00 96.94 96 ARG A O 1
ATOM 806 N N . ASP A 1 97 ? 1.327 -1.365 -18.240 1.00 97.25 97 ASP A N 1
ATOM 807 C CA . ASP A 1 97 ? 1.590 -2.787 -18.427 1.00 97.25 97 ASP A CA 1
ATOM 808 C C . ASP A 1 97 ? 2.019 -3.466 -17.115 1.00 97.25 97 ASP A C 1
ATOM 810 O O . ASP A 1 97 ? 1.879 -4.684 -17.005 1.00 97.25 97 ASP A O 1
ATOM 814 N N . VAL A 1 98 ? 2.449 -2.697 -16.098 1.00 97.06 98 VAL A N 1
ATOM 815 C CA . VAL A 1 98 ? 2.964 -3.221 -14.812 1.00 97.06 98 VAL A CA 1
ATOM 816 C C . VAL A 1 98 ? 1.983 -4.156 -14.108 1.00 97.06 98 VAL A C 1
ATOM 818 O O . VAL A 1 98 ? 2.394 -5.136 -13.500 1.00 97.06 98 VAL A O 1
ATOM 821 N N . TRP A 1 99 ? 0.677 -3.908 -14.235 1.00 97.12 99 TRP A N 1
ATOM 822 C CA . TRP A 1 99 ? -0.360 -4.707 -13.575 1.00 97.12 99 TRP A CA 1
ATOM 823 C C . TRP A 1 99 ? -0.436 -6.148 -14.082 1.00 97.12 99 TRP A C 1
ATOM 825 O O . TRP A 1 99 ? -0.999 -6.992 -13.396 1.00 97.12 99 TRP A O 1
ATOM 835 N N . SER A 1 100 ? 0.116 -6.438 -15.264 1.00 96.50 100 SER A N 1
ATOM 836 C CA . SER A 1 100 ? 0.186 -7.811 -15.785 1.00 96.50 100 SER A CA 1
ATOM 837 C C . SER A 1 100 ? 1.296 -8.637 -15.129 1.00 96.50 100 SER A C 1
ATOM 839 O O . SER A 1 100 ? 1.288 -9.854 -15.266 1.00 96.50 100 SER A O 1
ATOM 841 N N . TYR A 1 101 ? 2.221 -7.974 -14.429 1.00 96.44 101 TYR A N 1
ATOM 842 C CA . TYR A 1 101 ? 3.420 -8.550 -13.806 1.00 96.44 101 TYR A CA 1
ATOM 843 C C . TYR A 1 101 ? 3.432 -8.353 -12.284 1.00 96.44 101 TYR A C 1
ATOM 845 O O . TYR A 1 101 ? 4.435 -8.613 -11.622 1.00 96.44 101 TYR A O 1
ATOM 853 N N . LEU A 1 102 ? 2.330 -7.839 -11.729 1.00 96.00 102 LEU A N 1
ATOM 854 C CA . LEU A 1 102 ? 2.183 -7.518 -10.317 1.00 96.00 102 LEU A CA 1
ATOM 855 C C . LEU A 1 102 ? 1.062 -8.363 -9.710 1.00 96.00 102 LEU A C 1
ATOM 857 O O . LEU A 1 102 ? -0.080 -8.343 -10.172 1.00 96.00 102 LEU A O 1
ATOM 861 N N . ARG A 1 103 ? 1.388 -9.071 -8.635 1.00 96.44 103 ARG A N 1
ATOM 862 C CA . ARG A 1 103 ? 0.466 -9.828 -7.791 1.00 96.44 103 ARG A CA 1
ATOM 863 C C . ARG A 1 103 ? 0.239 -9.034 -6.507 1.00 96.44 103 ARG A C 1
ATOM 865 O O . ARG A 1 103 ? 1.071 -9.079 -5.608 1.00 96.44 103 ARG A O 1
ATOM 872 N N . ILE A 1 104 ? -0.861 -8.288 -6.436 1.00 97.19 104 ILE A N 1
ATOM 873 C CA . ILE A 1 104 ? -1.256 -7.575 -5.212 1.00 97.19 104 ILE A CA 1
ATOM 874 C C . ILE A 1 104 ? -1.675 -8.601 -4.152 1.00 97.19 104 ILE A C 1
ATOM 876 O O . ILE A 1 104 ? -2.533 -9.439 -4.436 1.00 97.19 104 ILE A O 1
ATOM 880 N N . GLY A 1 105 ? -1.079 -8.536 -2.960 1.00 97.31 105 GLY A N 1
ATOM 881 C CA . GLY A 1 105 ? -1.497 -9.338 -1.814 1.00 97.31 105 GLY A CA 1
ATOM 882 C C . GLY A 1 105 ? -2.897 -8.962 -1.333 1.00 97.31 105 GLY A C 1
ATOM 883 O O . GLY A 1 105 ? -3.360 -7.833 -1.504 1.00 97.31 105 GLY A O 1
ATOM 884 N N . ASP A 1 106 ? -3.588 -9.925 -0.734 1.00 97.56 106 ASP A N 1
ATOM 885 C CA . ASP A 1 106 ? -4.947 -9.764 -0.216 1.00 97.56 106 ASP A CA 1
ATOM 886 C C . ASP A 1 106 ? -4.975 -9.394 1.276 1.00 97.56 106 ASP A C 1
ATOM 888 O O . ASP A 1 106 ? -6.043 -9.148 1.834 1.00 97.56 106 ASP A O 1
ATOM 892 N N . GLU A 1 107 ? -3.820 -9.290 1.928 1.00 98.19 107 GLU A N 1
ATOM 893 C CA . GLU A 1 107 ? -3.698 -8.867 3.319 1.00 98.19 107 GLU A CA 1
ATOM 894 C C . GLU A 1 107 ? -3.293 -7.399 3.406 1.00 98.19 107 GLU A C 1
ATOM 896 O O . GLU A 1 107 ? -2.205 -6.995 3.000 1.00 98.19 107 GLU A O 1
ATOM 901 N N . VAL A 1 108 ? -4.196 -6.586 3.950 1.00 98.69 108 VAL A N 1
ATOM 902 C CA . VAL A 1 108 ? -3.965 -5.161 4.172 1.00 98.69 108 VAL A CA 1
ATOM 903 C C . VAL A 1 108 ? -3.624 -4.969 5.644 1.00 98.69 108 VAL A C 1
ATOM 905 O O . VAL A 1 108 ? -4.521 -4.886 6.489 1.00 98.69 108 VAL A O 1
ATOM 908 N N . LEU A 1 109 ? -2.327 -4.924 5.951 1.00 98.56 109 LEU A N 1
ATOM 909 C CA . LEU A 1 109 ? -1.823 -4.723 7.306 1.00 98.56 109 LEU A CA 1
ATOM 910 C C . LEU A 1 109 ? -2.098 -3.286 7.752 1.00 98.56 109 LEU A C 1
ATOM 912 O O . LEU A 1 109 ? -1.647 -2.337 7.118 1.00 98.56 109 LEU A O 1
ATOM 916 N N . VAL A 1 110 ? -2.831 -3.121 8.847 1.00 98.69 110 VAL A N 1
ATOM 917 C CA . VAL A 1 110 ? -3.210 -1.835 9.427 1.00 98.69 110 VAL A CA 1
ATOM 918 C C . VAL A 1 110 ? -2.438 -1.651 10.722 1.00 98.69 110 VAL A C 1
ATOM 920 O O . VAL A 1 110 ? -2.663 -2.381 11.689 1.00 98.69 110 VAL A O 1
ATOM 923 N N . SER A 1 111 ? -1.560 -0.654 10.755 1.00 97.69 111 SER A N 1
ATOM 924 C CA . SER A 1 111 ? -0.729 -0.370 11.923 1.00 97.69 111 SER A CA 1
ATOM 925 C C . SER A 1 111 ? -0.532 1.129 12.122 1.00 97.69 111 SER A C 1
ATOM 927 O O . SER A 1 111 ? -0.723 1.952 11.216 1.00 97.69 111 SER A O 1
ATOM 929 N N . ARG A 1 112 ? -0.184 1.514 13.352 1.00 98.06 112 ARG A N 1
ATOM 930 C CA . ARG A 1 112 ? 0.218 2.885 13.654 1.00 98.06 112 ARG A CA 1
ATOM 931 C C . ARG A 1 112 ? 1.706 3.035 13.381 1.00 98.06 112 ARG A C 1
ATOM 933 O O . ARG A 1 112 ? 2.512 2.244 13.855 1.00 98.06 112 ARG A O 1
ATOM 940 N N . ARG A 1 113 ? 2.089 4.117 12.701 1.00 96.88 113 ARG A N 1
ATOM 941 C CA . ARG A 1 113 ? 3.505 4.460 12.552 1.00 96.88 113 ARG A CA 1
ATOM 942 C C . ARG A 1 113 ? 4.142 4.704 13.933 1.00 96.88 113 ARG A C 1
ATOM 944 O O . ARG A 1 113 ? 3.635 5.545 14.682 1.00 96.88 113 ARG A O 1
ATOM 951 N N . PRO A 1 114 ? 5.251 4.029 14.283 1.00 94.06 114 PRO A N 1
ATOM 952 C CA . PRO A 1 114 ? 5.855 4.152 15.614 1.00 94.06 114 PRO A CA 1
ATOM 953 C C . PRO A 1 114 ? 6.488 5.534 15.858 1.00 94.06 114 PRO A C 1
ATOM 955 O O . PRO A 1 114 ? 6.478 6.053 16.983 1.00 94.06 114 PRO A O 1
ATOM 958 N N . TYR A 1 115 ? 6.994 6.162 14.793 1.00 92.12 115 TYR A N 1
ATOM 959 C CA . TYR A 1 115 ? 7.698 7.445 14.816 1.00 92.12 115 TYR A CA 1
ATOM 960 C C . TYR A 1 115 ? 7.008 8.502 13.932 1.00 92.12 115 TYR A C 1
ATOM 962 O O . TYR A 1 115 ? 6.011 8.231 13.268 1.00 92.12 115 TYR A O 1
ATOM 970 N N . GLY A 1 116 ? 7.506 9.742 13.971 1.00 94.44 116 GLY A N 1
ATOM 971 C CA . GLY A 1 116 ? 6.989 10.852 13.165 1.00 94.44 116 GLY A CA 1
ATOM 972 C C . GLY A 1 116 ? 5.544 11.242 13.490 1.00 94.44 116 GLY A C 1
ATOM 973 O O . GLY A 1 116 ? 5.209 11.505 14.647 1.00 94.44 116 GLY A O 1
ATOM 974 N N . ASP A 1 117 ? 4.692 11.306 12.466 1.00 96.38 117 ASP A N 1
ATOM 975 C CA . ASP A 1 117 ? 3.302 11.773 12.565 1.00 96.38 117 ASP A CA 1
ATOM 976 C C . ASP A 1 117 ? 2.352 10.830 13.325 1.00 96.38 117 ASP A C 1
ATOM 978 O O . ASP A 1 117 ? 1.238 11.233 13.676 1.00 96.38 117 ASP A O 1
ATOM 982 N N . LYS A 1 118 ? 2.792 9.592 13.591 1.00 96.69 118 LYS A N 1
ATOM 983 C CA . LYS A 1 118 ? 2.050 8.551 14.317 1.00 96.69 118 LYS A CA 1
ATOM 984 C C . LYS A 1 118 ? 0.647 8.305 13.770 1.00 96.69 118 LYS A C 1
ATOM 986 O O . LYS A 1 118 ? -0.263 7.991 14.537 1.00 96.69 118 LYS A O 1
ATOM 991 N N . LYS A 1 119 ? 0.447 8.471 12.462 1.00 98.00 119 LYS A N 1
ATOM 992 C CA . LYS A 1 119 ? -0.826 8.170 11.794 1.00 98.00 119 LYS A CA 1
ATOM 993 C C . LYS A 1 119 ? -1.006 6.668 11.580 1.00 98.00 119 LYS A C 1
ATOM 995 O O . LYS A 1 119 ? -0.084 5.886 11.804 1.00 98.00 119 LYS A O 1
ATOM 1000 N N . ILE A 1 120 ? -2.210 6.276 11.168 1.00 98.56 120 ILE A N 1
ATOM 1001 C CA . ILE A 1 120 ? -2.498 4.903 10.747 1.00 98.56 120 ILE A CA 1
ATOM 1002 C C . ILE A 1 120 ? -2.089 4.735 9.292 1.00 98.56 120 ILE A C 1
ATOM 1004 O O . ILE A 1 120 ? -2.442 5.566 8.453 1.00 98.56 120 ILE A O 1
ATOM 1008 N N . TYR A 1 121 ? -1.378 3.655 9.000 1.00 98.69 121 TYR A N 1
ATOM 1009 C CA . TYR A 1 121 ? -0.957 3.281 7.660 1.00 98.69 121 TYR A CA 1
ATOM 1010 C C . TYR A 1 121 ? -1.486 1.891 7.325 1.00 98.69 121 TYR A C 1
ATOM 1012 O O . TYR A 1 121 ? -1.726 1.067 8.206 1.00 98.69 121 TYR A O 1
ATOM 1020 N N . LEU A 1 122 ? -1.728 1.677 6.037 1.00 98.81 122 LEU A N 1
ATOM 1021 C CA . LEU A 1 122 ? -2.173 0.410 5.483 1.00 98.81 122 LEU A CA 1
ATOM 1022 C C . LEU A 1 122 ? -1.098 -0.078 4.525 1.00 98.81 122 LEU A C 1
ATOM 1024 O O . LEU A 1 122 ? -0.868 0.566 3.504 1.00 98.81 122 LEU A O 1
ATOM 1028 N N . SER A 1 123 ? -0.433 -1.169 4.873 1.00 98.75 123 SER A N 1
ATOM 1029 C CA . SER A 1 123 ? 0.661 -1.758 4.110 1.00 98.75 123 SER A CA 1
ATOM 1030 C C . SER A 1 123 ? 0.185 -3.008 3.383 1.00 98.75 123 SER A C 1
ATOM 1032 O O . SER A 1 123 ? -0.550 -3.816 3.949 1.00 98.75 123 SER A O 1
ATOM 1034 N N . ILE A 1 124 ? 0.575 -3.138 2.120 1.00 98.62 124 ILE A N 1
ATOM 1035 C CA . ILE A 1 124 ? 0.207 -4.257 1.257 1.00 98.62 124 ILE A CA 1
ATOM 1036 C C . ILE A 1 124 ? 1.488 -4.817 0.654 1.00 98.62 124 ILE A C 1
ATOM 1038 O O . ILE A 1 124 ? 2.210 -4.107 -0.055 1.00 98.62 124 ILE A O 1
ATOM 1042 N N . GLU A 1 125 ? 1.751 -6.088 0.936 1.00 97.94 125 GLU A N 1
ATOM 1043 C CA . GLU A 1 125 ? 2.778 -6.867 0.254 1.00 97.94 125 GLU A CA 1
ATOM 1044 C C . GLU A 1 125 ? 2.297 -7.245 -1.146 1.00 97.94 125 GLU A C 1
ATOM 1046 O O . GLU A 1 125 ? 1.141 -7.614 -1.354 1.00 97.94 125 GLU A O 1
ATOM 1051 N N . CYS A 1 126 ? 3.177 -7.134 -2.129 1.00 97.94 126 CYS A N 1
ATOM 1052 C CA . CYS A 1 126 ? 2.907 -7.497 -3.506 1.00 97.94 126 CYS A CA 1
ATOM 1053 C C . CYS A 1 126 ? 4.089 -8.304 -4.042 1.00 97.94 126 CYS A C 1
ATOM 1055 O O . CYS A 1 126 ? 5.242 -7.935 -3.845 1.00 97.94 126 CYS A O 1
ATOM 1057 N N . GLY A 1 127 ? 3.812 -9.364 -4.793 1.00 96.94 127 GLY A N 1
ATOM 1058 C CA . GLY A 1 127 ? 4.837 -10.023 -5.599 1.00 96.94 127 GLY A CA 1
ATOM 1059 C C . GLY A 1 127 ? 4.953 -9.346 -6.960 1.00 96.94 127 GLY A C 1
ATOM 1060 O O . GLY A 1 127 ? 3.931 -8.989 -7.548 1.00 96.94 127 GLY A O 1
ATOM 1061 N N . CYS A 1 128 ? 6.157 -9.218 -7.504 1.00 94.50 128 CYS A N 1
ATOM 1062 C CA . CYS A 1 128 ? 6.358 -8.784 -8.883 1.00 94.50 128 CYS A CA 1
ATOM 1063 C C . CYS A 1 128 ? 7.388 -9.656 -9.598 1.00 94.50 128 CYS A C 1
ATOM 1065 O O . CYS A 1 128 ? 8.295 -10.198 -8.979 1.00 94.50 128 CYS A O 1
ATOM 1067 N N . ASP A 1 129 ? 7.232 -9.790 -10.913 1.00 94.06 129 ASP A N 1
ATOM 1068 C CA . ASP A 1 129 ? 8.080 -10.674 -11.729 1.00 94.06 129 ASP A CA 1
ATOM 1069 C C . ASP A 1 129 ? 9.500 -10.124 -11.954 1.00 94.06 129 ASP A C 1
ATOM 1071 O O . ASP A 1 129 ? 10.347 -10.820 -12.495 1.00 94.06 129 ASP A O 1
ATOM 1075 N N . TRP A 1 130 ? 9.762 -8.867 -11.585 1.00 92.12 130 TRP A N 1
ATOM 1076 C CA . TRP A 1 130 ? 11.080 -8.234 -11.721 1.00 92.12 130 TRP A CA 1
ATOM 1077 C C . TRP A 1 130 ? 11.848 -8.132 -10.397 1.00 92.12 130 TRP A C 1
ATOM 1079 O O . TRP A 1 130 ? 12.948 -7.608 -10.387 1.00 92.12 130 TRP A O 1
ATOM 1089 N N . GLU A 1 131 ? 11.278 -8.541 -9.268 1.00 90.12 131 GLU A N 1
ATOM 1090 C CA . GLU A 1 131 ? 11.961 -8.509 -7.969 1.00 90.12 131 GLU A CA 1
ATOM 1091 C C . GLU A 1 131 ? 11.354 -9.608 -7.096 1.00 90.12 131 GLU A C 1
ATOM 1093 O O . GLU A 1 131 ? 10.451 -9.375 -6.295 1.00 90.12 131 GLU A O 1
ATOM 1098 N N . GLU A 1 132 ? 11.792 -10.848 -7.317 1.00 85.38 132 GLU A N 1
ATOM 1099 C CA . GLU A 1 132 ? 11.221 -12.011 -6.629 1.00 85.38 132 GLU A CA 1
ATOM 1100 C C . GLU A 1 132 ? 11.656 -12.116 -5.161 1.00 85.38 132 GLU A C 1
ATOM 1102 O O . GLU A 1 132 ? 10.930 -12.712 -4.366 1.00 85.38 132 GLU A O 1
ATOM 1107 N N . GLU A 1 133 ? 12.811 -11.547 -4.790 1.00 85.75 133 GLU A N 1
ATOM 1108 C CA . GLU A 1 133 ? 13.332 -11.644 -3.422 1.00 85.75 133 GLU A CA 1
ATOM 1109 C C . GLU A 1 133 ? 12.574 -10.727 -2.461 1.00 85.75 133 GLU A C 1
ATOM 1111 O O . GLU A 1 133 ? 12.175 -11.162 -1.379 1.00 85.75 133 GLU A O 1
ATOM 1116 N N . HIS A 1 134 ? 12.366 -9.467 -2.856 1.00 88.38 134 HIS A N 1
ATOM 1117 C CA . HIS A 1 134 ? 11.760 -8.450 -1.989 1.00 88.38 134 HIS A CA 1
ATOM 1118 C C . HIS A 1 134 ? 10.355 -8.021 -2.421 1.00 88.38 134 HIS A C 1
ATOM 1120 O O . HIS A 1 134 ? 9.659 -7.364 -1.647 1.00 88.38 134 HIS A O 1
ATOM 1126 N N . GLY A 1 135 ? 9.928 -8.336 -3.645 1.00 95.19 135 GLY A N 1
ATOM 1127 C CA . GLY A 1 135 ? 8.646 -7.897 -4.183 1.00 95.19 135 GLY A CA 1
ATOM 1128 C C . GLY A 1 135 ? 8.468 -6.376 -4.180 1.00 95.19 135 GLY A C 1
ATOM 1129 O O . GLY A 1 135 ? 9.398 -5.590 -4.352 1.00 95.19 135 GLY A O 1
ATOM 1130 N N . LEU A 1 136 ? 7.226 -5.951 -3.975 1.00 97.62 136 LEU A N 1
ATOM 1131 C CA . LEU A 1 136 ? 6.824 -4.558 -3.868 1.00 97.62 136 LEU A CA 1
ATOM 1132 C C . LEU A 1 136 ? 5.968 -4.370 -2.613 1.00 97.62 136 LEU A C 1
ATOM 1134 O O . LEU A 1 136 ? 5.057 -5.142 -2.341 1.00 97.62 136 LEU A O 1
ATOM 1138 N N . GLN A 1 137 ? 6.187 -3.278 -1.895 1.00 98.50 137 GLN A N 1
ATOM 1139 C CA . GLN A 1 137 ? 5.304 -2.811 -0.838 1.00 98.50 137 GLN A CA 1
ATOM 1140 C C . GLN A 1 137 ? 4.593 -1.535 -1.271 1.00 98.50 137 GLN A C 1
ATOM 1142 O O . GLN A 1 137 ? 5.223 -0.581 -1.736 1.00 98.50 137 GLN A O 1
ATOM 1147 N N . ILE A 1 138 ? 3.276 -1.501 -1.077 1.00 98.62 138 ILE A N 1
ATOM 1148 C CA . ILE A 1 138 ? 2.451 -0.309 -1.283 1.00 98.62 138 ILE A CA 1
ATOM 1149 C C . ILE A 1 138 ? 1.866 0.090 0.066 1.00 98.62 138 ILE A C 1
ATOM 1151 O O . ILE A 1 138 ? 1.112 -0.673 0.665 1.00 98.62 138 ILE A O 1
ATOM 1155 N N . VAL A 1 139 ? 2.187 1.295 0.536 1.00 98.75 139 VAL A N 1
ATOM 1156 C CA . VAL A 1 139 ? 1.705 1.799 1.827 1.00 98.75 139 VAL A CA 1
ATOM 1157 C C . VAL A 1 139 ? 0.808 3.008 1.619 1.00 98.75 139 VAL A C 1
ATOM 1159 O O . VAL A 1 139 ? 1.212 3.994 1.000 1.00 98.75 139 VAL A O 1
ATOM 1162 N N . LEU A 1 140 ? -0.406 2.963 2.165 1.00 98.75 140 LEU A N 1
ATOM 1163 C CA . LEU A 1 140 ? -1.368 4.056 2.148 1.00 98.75 140 LEU A CA 1
ATOM 1164 C C . LEU A 1 140 ? -1.438 4.739 3.513 1.00 98.75 140 LEU A C 1
ATOM 1166 O O . LEU A 1 140 ? -1.664 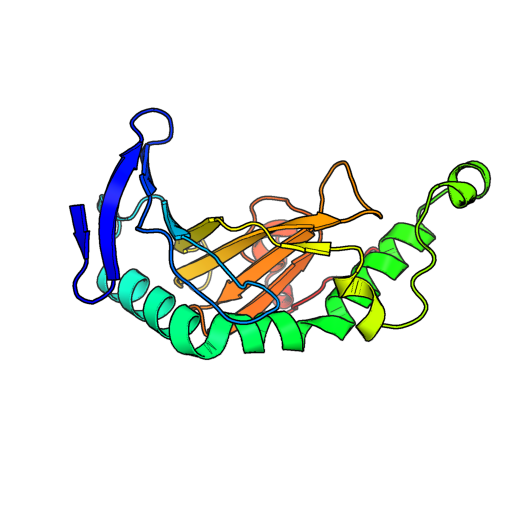4.092 4.533 1.00 98.75 140 LEU A O 1
ATOM 1170 N N . LYS A 1 141 ? -1.335 6.066 3.527 1.00 98.44 141 LYS A N 1
ATOM 1171 C CA . LYS A 1 141 ? -1.537 6.889 4.723 1.00 98.44 141 LYS A CA 1
ATOM 1172 C C . LYS A 1 141 ? -3.026 7.109 4.964 1.00 98.44 141 LYS A C 1
ATOM 1174 O O . LYS A 1 141 ? -3.753 7.512 4.054 1.00 98.44 141 LYS A O 1
ATOM 1179 N N . GLU A 1 142 ? -3.480 6.794 6.176 1.00 98.50 142 GLU A N 1
ATOM 1180 C CA . GLU A 1 142 ? -4.872 6.901 6.641 1.00 98.50 142 GLU A CA 1
ATOM 1181 C C . GLU A 1 142 ? -5.894 6.227 5.697 1.00 98.50 142 GLU A C 1
ATOM 1183 O O . GLU A 1 142 ? -7.066 6.602 5.664 1.00 98.50 142 GLU A O 1
ATOM 1188 N N . GLY A 1 143 ? -5.449 5.244 4.904 1.00 98.12 143 GLY A N 1
ATOM 1189 C CA . GLY A 1 143 ? -6.251 4.540 3.897 1.00 98.12 143 GLY A CA 1
ATOM 1190 C C . GLY A 1 143 ? -6.670 5.392 2.693 1.00 98.12 143 GLY A C 1
ATOM 1191 O O . GLY A 1 143 ? -7.548 4.980 1.939 1.00 98.12 143 GLY A O 1
ATOM 1192 N N . MET A 1 144 ? -6.091 6.585 2.510 1.00 96.81 144 MET A N 1
ATOM 1193 C CA . MET A 1 144 ? -6.539 7.559 1.504 1.00 96.81 144 MET A CA 1
ATOM 1194 C C . MET A 1 144 ? -5.598 7.690 0.309 1.00 96.81 144 MET A C 1
ATOM 1196 O O . MET A 1 144 ? -6.057 7.746 -0.831 1.00 96.81 144 MET A O 1
ATOM 1200 N N . THR A 1 145 ? -4.294 7.785 0.559 1.00 95.94 145 THR A N 1
ATOM 1201 C CA . THR A 1 145 ? -3.289 8.088 -0.469 1.00 95.94 145 THR A CA 1
ATOM 1202 C C . THR A 1 145 ? -2.074 7.201 -0.293 1.00 95.94 145 THR A C 1
ATOM 1204 O O . THR A 1 145 ? -1.624 7.006 0.836 1.00 95.94 145 THR A O 1
ATOM 1207 N N . VAL A 1 146 ? -1.510 6.709 -1.397 1.00 98.31 146 VAL A N 1
ATOM 1208 C CA . VAL A 1 146 ? -0.213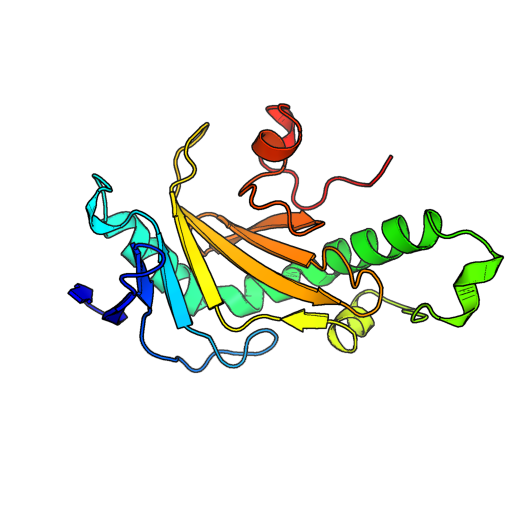 6.023 -1.367 1.00 98.31 146 VAL A CA 1
ATOM 1209 C C . VAL A 1 146 ? 0.844 7.011 -0.868 1.00 98.31 146 VAL A C 1
ATOM 1211 O O . VAL A 1 146 ? 0.951 8.117 -1.391 1.00 98.31 146 VAL A O 1
ATOM 1214 N N . ASN A 1 147 ? 1.571 6.617 0.172 1.00 97.88 147 ASN A N 1
ATOM 1215 C CA . ASN A 1 147 ? 2.601 7.408 0.846 1.00 97.88 147 ASN A CA 1
ATOM 1216 C C . ASN A 1 147 ? 3.998 6.804 0.681 1.00 97.88 147 ASN A C 1
ATOM 1218 O O . ASN A 1 147 ? 4.980 7.535 0.717 1.00 97.88 147 ASN A O 1
ATOM 1222 N N . LYS A 1 148 ? 4.084 5.486 0.486 1.00 98.31 148 LYS A N 1
ATOM 1223 C CA . LYS A 1 148 ? 5.324 4.782 0.163 1.00 98.31 148 LYS A CA 1
ATOM 1224 C C . LYS A 1 148 ? 5.053 3.703 -0.874 1.00 98.31 148 LYS A C 1
ATOM 1226 O O . LYS A 1 148 ? 4.017 3.039 -0.849 1.00 98.31 148 LYS A O 1
ATOM 1231 N N . LEU A 1 149 ? 6.022 3.550 -1.756 1.00 97.69 149 LEU A N 1
ATOM 1232 C CA . LEU A 1 149 ? 6.161 2.505 -2.742 1.00 97.69 149 LEU A CA 1
ATOM 1233 C C . LEU A 1 149 ? 7.646 2.142 -2.826 1.00 97.69 149 LEU A C 1
ATOM 1235 O O . LEU A 1 149 ? 8.487 3.041 -2.828 1.00 97.69 149 LEU A O 1
ATOM 1239 N N . GLY A 1 150 ? 7.973 0.853 -2.876 1.00 97.00 150 GLY A N 1
ATOM 1240 C CA . GLY A 1 150 ? 9.355 0.374 -2.971 1.00 97.00 150 GLY A CA 1
ATOM 1241 C C . GLY A 1 150 ? 9.474 -1.106 -2.605 1.00 97.00 150 GLY A C 1
ATOM 1242 O O . GLY A 1 150 ? 8.440 -1.773 -2.559 1.00 97.00 150 GLY A O 1
ATOM 1243 N N . PRO A 1 151 ? 10.687 -1.618 -2.327 1.00 95.94 151 PRO A N 1
ATOM 1244 C CA . PRO A 1 151 ? 10.855 -2.994 -1.860 1.00 95.94 151 PRO A CA 1
ATOM 1245 C C . PRO A 1 151 ? 10.070 -3.232 -0.566 1.00 95.94 151 PRO A C 1
ATOM 1247 O O . PRO A 1 151 ? 9.821 -2.295 0.208 1.00 95.94 151 PRO A O 1
ATOM 1250 N N . TYR A 1 152 ? 9.688 -4.484 -0.318 1.00 96.69 152 TYR A N 1
ATOM 1251 C CA . TYR A 1 152 ? 9.107 -4.860 0.962 1.00 96.69 152 TYR A CA 1
ATOM 1252 C C . TYR A 1 152 ? 10.175 -4.895 2.055 1.00 96.69 152 TYR A C 1
ATOM 1254 O O . TYR A 1 152 ? 10.963 -5.828 2.162 1.00 96.69 152 TYR A O 1
ATOM 1262 N N . ASP A 1 153 ? 10.193 -3.842 2.874 1.00 95.94 153 ASP A N 1
ATOM 1263 C CA . ASP A 1 153 ? 11.169 -3.622 3.950 1.00 95.94 153 ASP A CA 1
ATOM 1264 C C . ASP A 1 153 ? 10.512 -3.458 5.337 1.00 95.94 153 ASP A C 1
ATOM 1266 O O . ASP A 1 153 ? 11.198 -3.260 6.337 1.00 95.94 153 ASP A O 1
ATOM 1270 N N . GLY A 1 154 ? 9.176 -3.525 5.409 1.00 95.50 154 GLY A N 1
ATOM 1271 C CA . GLY A 1 154 ? 8.404 -3.348 6.644 1.00 95.50 154 GLY A CA 1
ATOM 1272 C C . GLY A 1 154 ? 8.248 -1.895 7.121 1.00 95.50 154 GLY A C 1
ATOM 1273 O O . GLY A 1 154 ? 7.472 -1.640 8.041 1.00 95.50 154 GLY A O 1
ATOM 1274 N N . HIS A 1 155 ? 8.906 -0.919 6.493 1.00 97.50 155 HIS A N 1
ATOM 1275 C CA . HIS A 1 155 ? 8.792 0.489 6.864 1.00 97.50 155 HIS A CA 1
ATOM 1276 C C . HIS A 1 155 ? 7.551 1.139 6.240 1.00 97.50 155 HIS A C 1
ATOM 1278 O O . HIS A 1 155 ? 7.258 0.977 5.057 1.00 97.50 155 HIS A O 1
ATOM 1284 N N . LEU A 1 156 ? 6.826 1.946 7.023 1.00 97.94 156 LEU A N 1
ATOM 1285 C CA . LEU A 1 156 ? 5.577 2.585 6.576 1.00 97.94 156 LEU A CA 1
ATOM 1286 C C . LEU A 1 156 ? 5.807 3.864 5.754 1.00 97.94 156 LEU A C 1
ATOM 1288 O O . LEU A 1 156 ? 4.911 4.338 5.052 1.00 97.94 156 LEU A O 1
ATOM 1292 N N . THR A 1 157 ? 7.006 4.440 5.832 1.00 98.19 157 THR A N 1
ATOM 1293 C CA . THR A 1 157 ? 7.397 5.651 5.104 1.00 98.19 157 THR A CA 1
ATOM 1294 C C . THR A 1 157 ? 8.835 5.535 4.604 1.00 98.19 157 THR A C 1
ATOM 1296 O O . THR A 1 157 ? 9.639 4.798 5.175 1.00 98.19 157 THR A O 1
ATOM 1299 N N . ASN A 1 158 ? 9.181 6.276 3.547 1.00 97.94 158 ASN A N 1
ATOM 1300 C CA . ASN A 1 158 ? 10.576 6.360 3.113 1.00 97.94 158 ASN A CA 1
ATOM 1301 C C . ASN A 1 158 ? 11.443 7.118 4.136 1.00 97.94 158 ASN A C 1
ATOM 1303 O O . ASN A 1 158 ? 12.635 6.850 4.230 1.00 97.94 158 ASN A O 1
ATOM 1307 N N . SER A 1 159 ? 10.875 8.015 4.951 1.00 97.69 159 SER A N 1
ATOM 1308 C CA . SER A 1 159 ? 11.650 8.638 6.031 1.00 97.69 159 SER A CA 1
ATOM 1309 C C . SER A 1 159 ? 12.068 7.640 7.104 1.00 97.69 159 SER A C 1
ATOM 1311 O O . SER A 1 159 ? 13.208 7.704 7.548 1.00 97.69 159 SER A O 1
ATOM 1313 N N . ASP A 1 160 ? 11.210 6.680 7.460 1.00 97.00 160 ASP A N 1
ATOM 1314 C CA . ASP A 1 160 ? 11.574 5.613 8.403 1.00 97.00 160 ASP A CA 1
ATOM 1315 C C . ASP A 1 160 ? 12.590 4.628 7.805 1.00 97.00 160 ASP A C 1
ATOM 1317 O O . ASP A 1 160 ? 13.466 4.156 8.522 1.00 97.00 160 ASP A O 1
ATOM 1321 N N . ALA A 1 161 ? 12.487 4.327 6.505 1.00 96.31 161 ALA A N 1
ATOM 1322 C CA . ALA A 1 161 ? 13.388 3.388 5.830 1.00 96.31 161 ALA A CA 1
ATOM 1323 C C . ALA A 1 161 ? 14.820 3.930 5.677 1.00 96.31 161 ALA A C 1
ATOM 1325 O O . ALA A 1 161 ? 15.786 3.174 5.742 1.00 96.31 161 ALA A O 1
ATOM 1326 N N . TYR A 1 162 ? 14.963 5.242 5.462 1.00 95.69 162 TYR A N 1
ATOM 1327 C CA . TYR A 1 162 ? 16.255 5.880 5.183 1.00 95.69 162 TYR A CA 1
ATOM 1328 C C . TYR A 1 162 ? 16.779 6.766 6.321 1.00 95.69 162 TYR A C 1
ATOM 1330 O O . TYR A 1 162 ? 17.892 7.271 6.201 1.00 95.69 162 TYR A O 1
ATOM 1338 N N . ASP A 1 163 ? 16.006 6.963 7.393 1.00 96.12 163 ASP A N 1
ATOM 1339 C CA . ASP A 1 163 ? 16.291 7.920 8.477 1.00 96.12 163 ASP A CA 1
ATOM 1340 C C . ASP A 1 163 ? 16.484 9.364 7.957 1.00 96.12 163 ASP A C 1
ATOM 1342 O O . ASP A 1 163 ? 17.415 10.082 8.322 1.00 96.12 163 ASP A O 1
ATOM 1346 N N . VAL A 1 164 ? 15.603 9.785 7.037 1.00 96.56 164 VAL A N 1
ATOM 1347 C CA . VAL A 1 164 ? 15.631 11.107 6.377 1.00 96.56 164 VAL A CA 1
ATOM 1348 C C . VAL A 1 164 ? 14.239 11.734 6.416 1.00 96.56 164 VAL A C 1
ATOM 1350 O O . VAL A 1 164 ? 13.337 11.302 5.700 1.00 96.56 164 VAL A O 1
ATOM 1353 N N . GLU A 1 165 ? 14.047 12.770 7.234 1.00 95.38 165 GLU A N 1
ATOM 1354 C CA . GLU A 1 165 ? 12.738 13.402 7.478 1.00 95.38 165 GLU A CA 1
ATOM 1355 C C . GLU A 1 165 ? 12.062 13.893 6.186 1.00 95.38 165 GLU A C 1
ATOM 1357 O O . GLU A 1 165 ? 10.858 13.712 5.990 1.00 95.38 165 GLU A O 1
ATOM 1362 N N . GLU A 1 166 ? 12.843 14.434 5.251 1.00 96.19 166 GLU A N 1
ATOM 1363 C CA . GLU A 1 166 ? 12.367 14.959 3.971 1.00 96.19 166 GLU A CA 1
ATOM 1364 C C . GLU A 1 166 ? 11.699 13.895 3.087 1.00 96.19 166 GLU A C 1
ATOM 1366 O O . GLU A 1 166 ? 10.962 14.236 2.158 1.00 96.19 166 GLU A O 1
ATOM 1371 N N . TYR A 1 167 ? 11.926 12.608 3.368 1.00 96.94 167 TYR A N 1
ATOM 1372 C CA . TYR A 1 167 ? 11.345 11.504 2.610 1.00 96.94 167 TYR A CA 1
ATOM 1373 C C . TYR A 1 167 ? 9.948 11.088 3.086 1.00 96.94 167 TYR A C 1
ATOM 1375 O O . TYR A 1 167 ? 9.355 10.194 2.488 1.00 96.94 167 TYR A O 1
ATOM 1383 N N . GLU A 1 168 ? 9.370 11.744 4.099 1.00 94.81 168 GLU A N 1
ATOM 1384 C CA . GLU A 1 168 ? 8.066 11.355 4.662 1.00 94.81 168 GLU A CA 1
ATOM 1385 C C . GLU A 1 168 ? 6.942 11.296 3.618 1.00 94.81 168 GLU A C 1
ATOM 1387 O O . GLU A 1 168 ? 6.121 10.379 3.645 1.00 94.81 168 GLU A O 1
ATOM 1392 N N . ASN A 1 169 ? 6.921 12.264 2.700 1.00 94.81 169 ASN A N 1
ATOM 1393 C CA . ASN A 1 169 ? 5.881 12.398 1.676 1.00 94.81 169 ASN A CA 1
ATOM 1394 C C . ASN A 1 169 ? 6.382 12.014 0.274 1.00 94.81 169 ASN A C 1
ATOM 1396 O O . ASN A 1 169 ? 5.741 12.332 -0.729 1.00 94.81 169 ASN A O 1
ATOM 1400 N N . ILE A 1 170 ? 7.549 11.372 0.186 1.00 97.69 170 ILE A N 1
ATOM 1401 C CA . ILE A 1 170 ? 8.074 10.858 -1.076 1.00 97.69 170 ILE A CA 1
ATOM 1402 C C . ILE A 1 170 ? 7.463 9.481 -1.298 1.00 97.69 170 ILE A C 1
ATOM 1404 O O . ILE A 1 170 ? 7.795 8.544 -0.581 1.00 97.69 170 ILE A O 1
ATOM 1408 N N . VAL A 1 171 ? 6.590 9.359 -2.302 1.00 98.25 171 VAL A N 1
ATOM 1409 C CA . VAL A 1 171 ? 5.930 8.086 -2.629 1.00 98.25 171 VAL A CA 1
ATOM 1410 C C . VAL A 1 171 ? 6.952 7.041 -3.051 1.00 98.25 171 VAL A C 1
ATOM 1412 O O . VAL A 1 171 ? 7.022 5.981 -2.447 1.00 98.25 171 VAL A O 1
ATOM 1415 N N . TYR A 1 172 ? 7.780 7.349 -4.044 1.00 98.19 172 TYR A N 1
ATOM 1416 C CA . TYR A 1 172 ? 8.826 6.449 -4.509 1.00 98.19 172 TYR A CA 1
ATOM 1417 C C . TYR A 1 172 ? 10.188 7.133 -4.417 1.00 98.19 172 TYR A C 1
ATOM 1419 O O . TYR A 1 172 ? 10.412 8.173 -5.043 1.00 98.19 172 TYR A O 1
ATOM 1427 N N . LYS A 1 173 ? 11.094 6.557 -3.620 1.00 97.25 173 LYS A N 1
ATOM 1428 C CA . LYS A 1 173 ? 12.494 6.978 -3.558 1.00 97.25 173 LYS A CA 1
ATOM 1429 C C . LYS A 1 173 ? 13.273 6.165 -4.588 1.00 97.25 173 LYS A C 1
ATOM 1431 O O . LYS A 1 173 ? 13.420 4.957 -4.437 1.00 97.25 173 LYS A O 1
ATOM 1436 N N . LYS A 1 174 ? 13.794 6.847 -5.611 1.00 93.50 174 LYS A N 1
ATOM 1437 C CA . LYS A 1 174 ? 14.591 6.216 -6.674 1.00 93.50 174 LYS A CA 1
ATOM 1438 C C . LYS A 1 174 ? 15.826 5.524 -6.133 1.00 93.50 174 LYS A C 1
ATOM 1440 O O . LYS A 1 174 ? 16.489 6.051 -5.232 1.00 93.50 174 LYS A O 1
ATOM 1445 N N . ILE A 1 175 ? 16.159 4.377 -6.704 1.00 89.06 175 ILE A N 1
ATOM 1446 C CA . ILE A 1 175 ? 17.405 3.696 -6.373 1.00 89.06 175 ILE A CA 1
ATOM 1447 C C . ILE A 1 175 ? 18.537 4.488 -7.042 1.00 89.06 175 ILE A C 1
ATOM 1449 O O . ILE A 1 175 ? 18.457 4.849 -8.213 1.00 89.06 175 ILE A O 1
ATOM 1453 N N . THR A 1 176 ? 19.531 4.880 -6.249 1.00 75.44 176 THR A N 1
ATOM 1454 C CA . THR A 1 176 ? 20.637 5.772 -6.637 1.00 75.44 176 THR A CA 1
ATOM 1455 C C . THR A 1 176 ? 21.949 5.128 -6.280 1.00 75.44 176 THR A C 1
ATOM 1457 O O . THR A 1 176 ? 21.989 4.626 -5.131 1.00 75.44 176 THR A O 1
#

Foldseek 3Di:
DADPPFGAWDADPVQRKTWGDWDAADPPQRIAIEIEDCLVVDPCNVLLVQLVVQLRVCVRVQVVVCLVLLVLQLVLLQVPDDPVCNVQADDDDDSVRQSVFKAKARYFYWYFQPDDPRFIKTKTFMAGSSCRPFGKIFIDTSSHHTQAIHGNPVHRWVCVVPVNPVRRRPHHDHDD